Protein AF-A0A3D4Z456-F1 (afdb_monomer_lite)

Radius of gyration: 16.41 Å; chains: 1; bounding box: 39×18×45 Å

Secondary structure (DSSP, 8-state):
-PPPP--HHHHHHHHHHHHHHHHHHHHHTTS-HHHHHHSHHHHHHHHHHHHHHHHHHHHHHHHHTTSTT--S---HHHHT-

Structure (mmCIF, N/CA/C/O backbone):
data_AF-A0A3D4Z456-F1
#
_entry.id   AF-A0A3D4Z456-F1
#
loop_
_atom_site.group_PDB
_atom_site.id
_atom_site.type_symbol
_atom_site.label_atom_id
_atom_site.label_alt_id
_atom_site.label_comp_id
_atom_site.label_asym_id
_atom_site.label_entity_id
_atom_site.label_seq_id
_atom_site.pdbx_PDB_ins_code
_atom_site.Cartn_x
_atom_site.Cartn_y
_atom_site.Cartn_z
_atom_site.occupancy
_atom_site.B_iso_or_equiv
_atom_site.auth_seq_id
_atom_site.auth_comp_id
_atom_site.auth_asym_id
_atom_site.auth_atom_id
_atom_site.pdbx_PDB_model_num
ATOM 1 N N . MET A 1 1 ? 24.869 -2.236 -21.638 1.00 51.84 1 MET A N 1
ATOM 2 C CA . MET A 1 1 ? 23.823 -3.169 -21.167 1.00 51.84 1 MET A CA 1
ATOM 3 C C . MET A 1 1 ? 22.492 -2.660 -21.683 1.00 51.84 1 MET A C 1
ATOM 5 O O . MET A 1 1 ? 22.247 -1.468 -21.548 1.00 51.84 1 MET A O 1
ATOM 9 N N . ASN A 1 2 ? 21.681 -3.511 -22.312 1.00 57.97 2 ASN A N 1
ATOM 10 C CA . ASN A 1 2 ? 20.310 -3.132 -22.658 1.00 57.97 2 ASN A CA 1
ATOM 11 C C . ASN A 1 2 ? 19.470 -3.122 -21.372 1.00 57.97 2 ASN A C 1
ATOM 13 O O . ASN A 1 2 ? 19.632 -4.044 -20.569 1.00 57.97 2 ASN A O 1
ATOM 17 N N . PRO A 1 3 ? 18.615 -2.111 -21.150 1.00 63.94 3 PRO A N 1
ATOM 18 C CA . PRO A 1 3 ? 17.742 -2.089 -19.984 1.00 63.94 3 PRO A CA 1
ATOM 19 C C . PRO A 1 3 ? 16.820 -3.313 -20.002 1.00 63.94 3 PRO A C 1
ATOM 21 O O . PRO A 1 3 ? 16.269 -3.670 -21.048 1.00 63.94 3 PRO A O 1
ATOM 24 N N . LEU A 1 4 ? 16.677 -3.969 -18.846 1.00 76.50 4 LEU A N 1
ATOM 25 C CA . LEU A 1 4 ? 15.717 -5.057 -18.677 1.00 76.50 4 LEU A CA 1
ATOM 26 C C . LEU A 1 4 ? 14.302 -4.535 -18.983 1.00 76.50 4 LEU A C 1
ATOM 28 O O . LEU A 1 4 ? 13.965 -3.411 -18.596 1.00 76.50 4 LEU A O 1
ATOM 32 N N . PRO A 1 5 ? 13.457 -5.319 -19.672 1.00 84.12 5 PRO A N 1
ATOM 33 C CA . PRO A 1 5 ? 12.118 -4.873 -20.019 1.00 84.12 5 PRO A CA 1
ATOM 34 C C . PRO A 1 5 ? 11.268 -4.650 -18.762 1.00 84.12 5 PRO A C 1
ATOM 36 O O . PRO A 1 5 ? 11.339 -5.396 -17.782 1.00 84.12 5 PRO A O 1
ATOM 39 N N . LEU A 1 6 ? 10.432 -3.612 -18.801 1.00 86.44 6 LEU A N 1
ATOM 40 C CA . LEU A 1 6 ? 9.459 -3.334 -17.751 1.00 86.44 6 LEU A CA 1
ATOM 41 C C . LEU A 1 6 ? 8.327 -4.361 -17.790 1.00 86.44 6 LEU A C 1
ATOM 43 O O . LEU A 1 6 ? 7.504 -4.358 -18.706 1.00 86.44 6 LEU A O 1
ATOM 47 N N . GLU A 1 7 ? 8.250 -5.203 -16.764 1.00 91.19 7 GLU A N 1
ATOM 48 C CA . GLU A 1 7 ? 7.143 -6.148 -16.610 1.00 91.19 7 GLU A CA 1
ATOM 49 C C . GLU A 1 7 ? 5.919 -5.414 -16.062 1.00 91.19 7 GLU A C 1
ATOM 51 O O . GLU A 1 7 ? 5.746 -5.262 -14.851 1.00 91.19 7 GLU A O 1
ATOM 56 N N . LYS A 1 8 ? 5.083 -4.915 -16.974 1.00 92.31 8 LYS A N 1
ATOM 57 C CA . LYS A 1 8 ? 3.864 -4.174 -16.626 1.00 92.31 8 LYS A CA 1
ATOM 58 C C . LYS A 1 8 ? 2.875 -5.027 -15.836 1.00 92.31 8 LYS A C 1
ATOM 60 O O . LYS A 1 8 ? 2.264 -4.518 -14.908 1.00 92.31 8 LYS A O 1
ATOM 65 N N . GLU A 1 9 ? 2.769 -6.314 -16.158 1.00 93.81 9 GLU A N 1
ATOM 66 C CA . GLU A 1 9 ? 1.858 -7.233 -15.470 1.00 93.81 9 GLU A CA 1
ATOM 67 C C . GLU A 1 9 ? 2.214 -7.381 -13.986 1.00 93.81 9 GLU A C 1
ATOM 69 O O . GLU A 1 9 ? 1.360 -7.238 -13.117 1.00 93.81 9 GLU A O 1
ATOM 74 N N . THR A 1 10 ? 3.505 -7.541 -13.681 1.00 90.00 10 THR A N 1
ATOM 75 C CA . THR A 1 10 ? 4.016 -7.590 -12.305 1.00 90.00 10 THR A CA 1
ATOM 76 C C . THR A 1 10 ? 3.663 -6.320 -11.523 1.00 90.00 10 THR A C 1
ATOM 78 O O . THR A 1 10 ? 3.326 -6.394 -10.340 1.00 90.00 10 THR A O 1
ATOM 81 N N . ILE A 1 11 ? 3.705 -5.149 -12.169 1.00 94.19 11 ILE A N 1
ATOM 82 C CA . ILE A 1 11 ? 3.288 -3.882 -11.552 1.00 94.19 11 ILE A CA 1
ATOM 83 C C . ILE A 1 11 ? 1.775 -3.871 -11.320 1.00 94.19 11 ILE A C 1
ATOM 85 O O . ILE A 1 11 ? 1.344 -3.541 -10.220 1.00 94.19 11 ILE A O 1
ATOM 89 N N . LEU A 1 12 ? 0.974 -4.250 -12.319 1.00 95.69 12 LEU A N 1
ATOM 90 C CA . LEU A 1 12 ? -0.489 -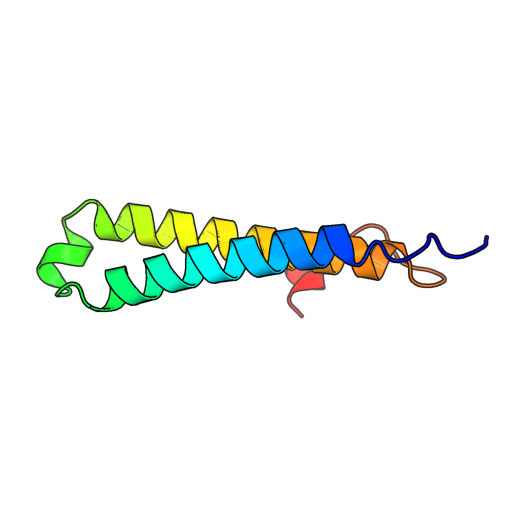4.245 -12.225 1.00 95.69 12 LEU A CA 1
ATOM 91 C C . LEU A 1 12 ? -1.000 -5.169 -11.116 1.00 95.69 12 LEU A C 1
ATOM 93 O O . LEU A 1 12 ? -1.847 -4.757 -10.328 1.00 95.69 12 LEU A O 1
ATOM 97 N N . VAL A 1 13 ? -0.432 -6.370 -10.978 1.00 95.44 13 VAL A N 1
ATOM 98 C CA . VAL A 1 13 ? -0.761 -7.290 -9.877 1.00 95.44 13 VAL A CA 1
ATOM 99 C C . VAL A 1 13 ? -0.501 -6.639 -8.516 1.00 95.44 13 VAL A C 1
ATOM 101 O O . VAL A 1 13 ? -1.327 -6.739 -7.609 1.00 95.44 13 VAL A O 1
ATOM 104 N N . ARG A 1 14 ? 0.622 -5.928 -8.365 1.00 94.31 14 ARG A N 1
ATOM 105 C CA . ARG A 1 14 ? 0.957 -5.228 -7.114 1.00 94.31 14 ARG A CA 1
ATOM 106 C C . ARG A 1 14 ? 0.042 -4.035 -6.858 1.00 94.31 14 ARG A C 1
ATOM 108 O O . ARG A 1 14 ? -0.368 -3.845 -5.720 1.00 94.31 14 ARG A O 1
ATOM 115 N N . VAL A 1 15 ? -0.308 -3.271 -7.894 1.00 97.25 15 VAL A N 1
ATOM 116 C CA . VAL A 1 15 ? -1.269 -2.160 -7.798 1.00 97.25 15 VAL A CA 1
ATOM 117 C C . VAL A 1 15 ? -2.634 -2.666 -7.334 1.00 97.25 15 VAL A C 1
ATOM 119 O O . VAL A 1 15 ? -3.190 -2.103 -6.396 1.00 97.25 15 VAL A O 1
ATOM 122 N N . ASN A 1 16 ? -3.136 -3.755 -7.918 1.00 97.56 16 ASN A N 1
ATOM 123 C CA . ASN A 1 16 ? -4.402 -4.362 -7.502 1.00 97.56 16 ASN A CA 1
ATOM 124 C C . ASN A 1 16 ? -4.336 -4.861 -6.051 1.00 97.56 16 ASN A C 1
ATOM 126 O O . ASN A 1 16 ? -5.279 -4.673 -5.289 1.00 97.56 16 ASN A O 1
ATOM 130 N N . GLY A 1 17 ? -3.200 -5.441 -5.648 1.00 97.25 17 GLY A N 1
ATOM 131 C CA . GLY A 1 17 ? -2.948 -5.803 -4.254 1.00 97.25 17 GLY A CA 1
ATOM 132 C C . GLY A 1 17 ? -3.069 -4.597 -3.321 1.00 97.25 17 GLY A C 1
ATOM 133 O O . GLY A 1 17 ? -3.851 -4.639 -2.380 1.00 97.25 17 GLY A O 1
ATOM 134 N N . ILE A 1 18 ? -2.368 -3.496 -3.622 1.00 98.19 18 ILE A N 1
ATOM 135 C CA . ILE A 1 18 ? -2.426 -2.250 -2.836 1.00 98.19 18 ILE A CA 1
ATOM 136 C C . ILE A 1 18 ? -3.856 -1.699 -2.767 1.00 98.19 18 ILE A C 1
ATOM 138 O O . ILE A 1 18 ? -4.275 -1.241 -1.710 1.00 98.19 18 ILE A O 1
ATOM 142 N N . GLN A 1 19 ? -4.617 -1.751 -3.863 1.00 98.25 19 GLN A N 1
ATOM 143 C CA . GLN A 1 19 ? -6.017 -1.314 -3.867 1.00 98.25 19 GLN A CA 1
ATOM 144 C C . GLN A 1 19 ? -6.867 -2.115 -2.873 1.00 98.25 19 GLN A C 1
ATOM 146 O O . GLN A 1 19 ? -7.598 -1.509 -2.095 1.00 98.25 19 GLN A O 1
ATOM 151 N N . GLY A 1 20 ? -6.708 -3.441 -2.821 1.00 98.31 20 GLY A N 1
ATOM 152 C CA . GLY A 1 20 ? -7.396 -4.273 -1.829 1.00 98.31 20 GLY A CA 1
ATOM 153 C C . GLY A 1 20 ? -7.018 -3.922 -0.385 1.00 98.31 20 GLY A C 1
ATOM 154 O O . GLY A 1 20 ? -7.890 -3.799 0.473 1.00 98.31 20 GLY A O 1
ATOM 155 N N . GLU A 1 21 ? -5.732 -3.680 -0.112 1.00 98.44 21 GLU A N 1
ATOM 156 C CA . GLU A 1 21 ? -5.276 -3.244 1.219 1.00 98.44 21 GLU A CA 1
ATOM 157 C C . GLU A 1 21 ? -5.856 -1.858 1.595 1.00 98.44 21 GLU A C 1
ATOM 159 O O . GLU A 1 21 ? -6.222 -1.620 2.748 1.00 98.44 21 GLU A O 1
ATOM 164 N N . LEU A 1 22 ? -6.001 -0.941 0.627 1.00 98.19 22 LEU A N 1
ATOM 165 C CA . LEU A 1 22 ? -6.634 0.369 0.835 1.00 98.19 22 LEU A CA 1
ATOM 166 C C . LEU A 1 22 ? -8.136 0.256 1.118 1.00 98.19 22 LEU A C 1
ATOM 168 O O . LEU A 1 22 ? -8.647 0.991 1.961 1.00 98.19 22 LEU A O 1
ATOM 172 N N . GLU A 1 23 ? -8.849 -0.655 0.457 1.00 98.56 23 GLU A N 1
ATOM 173 C CA . GLU A 1 23 ? -10.270 -0.904 0.726 1.00 98.56 23 GLU A CA 1
ATOM 174 C C . GLU A 1 23 ? -10.508 -1.397 2.159 1.00 98.56 23 GLU A C 1
ATOM 176 O O . GLU A 1 23 ? -11.457 -0.962 2.820 1.00 98.56 23 GLU A O 1
ATOM 181 N N . GLU A 1 24 ? -9.632 -2.265 2.668 1.00 98.25 24 GLU A N 1
ATOM 182 C CA . GLU A 1 24 ? -9.648 -2.696 4.070 1.00 98.25 24 GLU A CA 1
ATOM 183 C C . GLU A 1 24 ? -9.377 -1.520 5.018 1.00 98.25 24 GLU A C 1
ATOM 185 O O . GLU A 1 24 ? -10.114 -1.311 5.984 1.00 98.25 24 GLU A O 1
ATOM 190 N N . LEU A 1 25 ? -8.381 -0.680 4.715 1.00 98.06 25 LEU A N 1
ATOM 191 C CA . LEU A 1 25 ? -8.093 0.522 5.506 1.00 98.06 25 LEU A CA 1
ATOM 192 C C . LEU A 1 25 ? -9.261 1.511 5.525 1.00 98.06 25 LEU A C 1
ATOM 194 O O . LEU A 1 25 ? -9.567 2.074 6.578 1.00 98.06 25 LEU A O 1
ATOM 198 N N . MET A 1 26 ? -9.951 1.700 4.397 1.00 98.19 26 MET A N 1
ATOM 199 C CA . MET A 1 26 ? -11.160 2.521 4.345 1.00 98.19 26 MET A CA 1
ATOM 200 C C . MET A 1 26 ? -12.248 1.954 5.253 1.00 98.19 26 MET A C 1
ATOM 202 O O . MET A 1 26 ? -12.862 2.720 5.993 1.00 98.19 26 MET A O 1
ATOM 206 N N . ARG A 1 27 ? -12.460 0.634 5.272 1.00 97.38 27 ARG A N 1
ATOM 207 C CA . ARG A 1 27 ? -13.414 0.010 6.202 1.00 97.38 27 ARG A CA 1
ATOM 208 C C . ARG A 1 27 ? -13.019 0.223 7.659 1.00 97.38 27 ARG A C 1
ATOM 210 O O . ARG A 1 27 ? -13.852 0.644 8.456 1.00 97.38 27 ARG A O 1
ATOM 217 N N . LEU A 1 28 ? -11.749 0.009 7.993 1.00 96.88 28 LEU A N 1
ATOM 218 C CA . LEU A 1 28 ? -11.234 0.218 9.348 1.00 96.88 28 LEU A CA 1
ATOM 219 C C . LEU A 1 28 ? -11.341 1.682 9.797 1.00 96.88 28 LEU A C 1
ATOM 221 O O . LEU A 1 28 ? -11.589 1.937 10.972 1.00 96.88 28 LEU A O 1
ATOM 225 N N . SER A 1 29 ? -11.228 2.643 8.875 1.00 96.00 29 SER A N 1
ATOM 226 C CA . SER A 1 29 ? -11.380 4.074 9.181 1.00 96.00 29 SER A CA 1
ATOM 227 C C . SER A 1 29 ? -12.792 4.479 9.617 1.00 96.00 29 SER A C 1
ATOM 229 O O . SER A 1 29 ? -12.964 5.555 10.184 1.00 96.00 29 SER A O 1
ATOM 231 N N . GLN A 1 30 ? -13.798 3.634 9.367 1.00 97.25 30 GLN A N 1
ATOM 232 C CA . GLN A 1 30 ? -15.174 3.870 9.811 1.00 97.25 30 GLN A CA 1
ATOM 233 C C . GLN A 1 30 ? -15.427 3.375 11.244 1.00 97.25 30 GLN A C 1
ATOM 235 O O . GLN A 1 30 ? -16.486 3.652 11.808 1.00 97.25 30 GLN A O 1
ATOM 240 N N . VAL A 1 31 ? -14.482 2.642 11.846 1.00 95.50 31 VAL A N 1
ATOM 241 C CA . VAL A 1 31 ? -14.614 2.121 13.212 1.00 95.50 31 VAL A CA 1
ATOM 242 C C . VAL A 1 31 ? -14.429 3.265 14.221 1.00 95.50 31 VAL A C 1
ATOM 244 O O . VAL A 1 31 ? -13.451 4.013 14.120 1.00 95.50 31 VAL A O 1
ATOM 247 N N . PRO A 1 32 ? -15.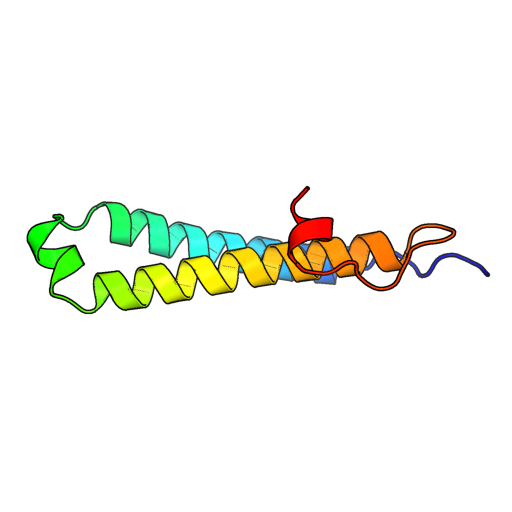313 3.417 15.227 1.00 96.44 32 PRO A N 1
ATOM 248 C CA . PRO A 1 32 ? -15.144 4.421 16.273 1.00 96.44 32 PRO A CA 1
ATOM 249 C C . PRO A 1 32 ? -13.798 4.282 16.987 1.00 96.44 32 PRO A C 1
ATOM 251 O O . PRO A 1 32 ? -13.377 3.180 17.327 1.00 96.44 32 PRO A O 1
ATOM 254 N N . PHE A 1 33 ? -13.139 5.402 17.294 1.00 95.00 33 PHE A N 1
ATOM 255 C CA . PHE A 1 33 ? -11.784 5.396 17.861 1.00 95.00 33 PHE A CA 1
ATOM 256 C C . PHE A 1 33 ? -11.631 4.524 19.121 1.00 95.00 33 PHE A C 1
ATOM 258 O O . PHE A 1 33 ? -10.624 3.835 19.288 1.00 95.00 33 PHE A O 1
ATOM 265 N N . GLN A 1 34 ? -12.627 4.529 20.009 1.00 94.62 34 GLN A N 1
ATOM 266 C CA . GLN A 1 34 ? -12.588 3.733 21.238 1.00 94.62 34 GLN A CA 1
ATOM 267 C C . GLN A 1 34 ? -12.579 2.223 20.953 1.00 94.62 34 GLN A C 1
ATOM 269 O O . GLN A 1 34 ? -11.860 1.484 21.616 1.00 94.62 34 GLN A O 1
ATOM 274 N N . GLU A 1 35 ? -13.320 1.777 19.940 1.00 93.19 35 GLU A N 1
ATOM 275 C CA . GLU A 1 35 ? -13.343 0.380 19.495 1.00 93.19 35 GLU A CA 1
ATOM 276 C C . GLU A 1 35 ? -12.081 0.039 18.695 1.00 93.19 35 GLU A C 1
ATOM 278 O O . GLU A 1 35 ? -11.447 -0.993 18.915 1.00 93.19 35 GLU A O 1
ATOM 283 N N . PHE A 1 36 ? -11.648 0.961 17.836 1.00 95.12 36 PHE A N 1
ATOM 284 C CA . PHE A 1 36 ? -10.444 0.815 17.031 1.00 95.12 36 PHE A CA 1
ATOM 285 C C . PHE A 1 36 ? -9.188 0.631 17.894 1.00 95.12 36 PHE A C 1
ATOM 287 O O . PHE A 1 36 ? -8.386 -0.263 17.640 1.00 95.12 36 PHE A O 1
ATOM 294 N N . SER A 1 37 ? -9.032 1.464 18.928 1.00 92.06 37 SER A N 1
ATOM 295 C CA . SER A 1 37 ? -7.844 1.503 19.794 1.00 92.06 37 SER A CA 1
ATOM 296 C C . SER A 1 37 ? -7.727 0.330 20.769 1.00 92.06 37 SER A C 1
ATOM 298 O O . SER A 1 37 ? -6.639 0.085 21.289 1.00 92.06 37 SER A O 1
ATOM 300 N N . GLN A 1 38 ? -8.819 -0.392 21.024 1.00 87.69 38 GLN A N 1
ATOM 301 C CA . GLN A 1 38 ? -8.860 -1.499 21.986 1.00 87.69 38 GLN A CA 1
ATOM 302 C C . GLN A 1 38 ? -9.002 -2.871 21.316 1.00 87.69 38 GLN A C 1
ATOM 304 O O . GLN A 1 38 ? -8.742 -3.890 21.955 1.00 87.69 38 GLN A O 1
ATOM 309 N N . GLY A 1 39 ? -9.406 -2.906 20.044 1.00 82.06 39 GLY A N 1
ATOM 310 C CA . GLY A 1 39 ? -9.652 -4.129 19.286 1.00 82.06 39 GLY A CA 1
ATOM 311 C C . GLY A 1 39 ? -8.552 -4.496 18.289 1.00 82.06 39 GLY A C 1
ATOM 312 O O . GLY A 1 39 ? -7.511 -3.849 18.165 1.00 82.06 39 GLY A O 1
ATOM 313 N N . ASP A 1 40 ? -8.814 -5.548 17.515 1.00 93.75 40 ASP A N 1
ATOM 314 C CA . ASP A 1 40 ? -7.900 -6.013 16.466 1.00 93.75 40 ASP A CA 1
ATOM 315 C C . ASP A 1 40 ? -7.835 -5.071 15.257 1.00 93.75 40 ASP A C 1
ATOM 317 O O . ASP A 1 40 ? -6.892 -5.150 14.470 1.00 93.75 40 ASP A O 1
ATOM 321 N N . ALA A 1 41 ? -8.776 -4.130 15.143 1.00 94.44 41 ALA A N 1
ATOM 322 C CA . ALA A 1 41 ? -8.808 -3.121 14.090 1.00 94.44 41 ALA A CA 1
ATOM 323 C C . ALA A 1 41 ? -7.501 -2.313 14.005 1.00 94.44 41 ALA A C 1
ATOM 325 O O . ALA A 1 41 ? -7.013 -2.060 12.904 1.00 94.44 41 ALA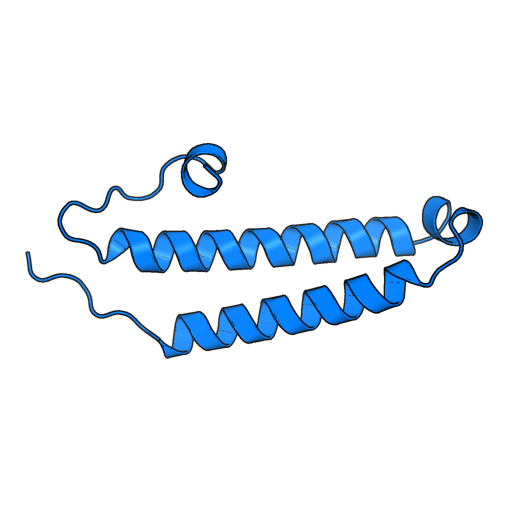 A O 1
ATOM 326 N N . PHE A 1 42 ? -6.873 -1.986 15.142 1.00 94.69 42 PHE A N 1
ATOM 327 C CA . PHE A 1 42 ? -5.569 -1.320 15.152 1.00 94.69 42 PHE A CA 1
ATOM 328 C C . PHE A 1 42 ? -4.457 -2.188 14.543 1.00 94.69 42 PHE A C 1
ATOM 330 O O . PHE A 1 42 ? -3.667 -1.708 13.729 1.00 94.69 42 PHE A O 1
ATOM 337 N N . LYS A 1 43 ? -4.404 -3.478 14.898 1.00 95.12 43 LYS A N 1
ATOM 338 C CA . LYS A 1 43 ? -3.404 -4.418 14.359 1.00 95.12 43 LYS A CA 1
ATOM 339 C C . LYS A 1 43 ? -3.617 -4.654 12.865 1.00 95.12 43 LYS A C 1
ATOM 341 O O . LYS A 1 43 ? -2.651 -4.670 12.106 1.00 95.12 43 LYS A O 1
ATOM 346 N N . LEU A 1 44 ? -4.872 -4.797 12.443 1.00 97.19 44 LEU A N 1
ATOM 347 C CA . LEU A 1 44 ? -5.235 -4.944 11.035 1.00 97.19 44 LEU A CA 1
ATOM 348 C C . LEU A 1 44 ? -4.860 -3.691 10.241 1.00 97.19 44 LEU A C 1
ATOM 350 O O . LEU A 1 44 ? -4.253 -3.803 9.181 1.00 97.19 44 LEU A O 1
ATOM 354 N N . ALA A 1 45 ? -5.110 -2.496 10.779 1.00 97.56 45 ALA A N 1
ATOM 355 C CA . ALA A 1 45 ? -4.698 -1.257 10.130 1.00 97.56 45 ALA A CA 1
ATOM 356 C C . ALA A 1 45 ? -3.174 -1.193 9.943 1.00 97.56 45 ALA A C 1
ATOM 358 O O . ALA A 1 45 ? -2.704 -0.865 8.855 1.00 97.56 45 ALA A O 1
ATOM 359 N N . GLN A 1 46 ? -2.390 -1.560 10.963 1.00 96.25 46 GLN A N 1
ATOM 360 C CA . GLN A 1 46 ? -0.931 -1.648 10.828 1.00 96.25 46 GLN A CA 1
ATOM 361 C C . GLN A 1 46 ? -0.506 -2.644 9.743 1.00 96.25 46 GLN A C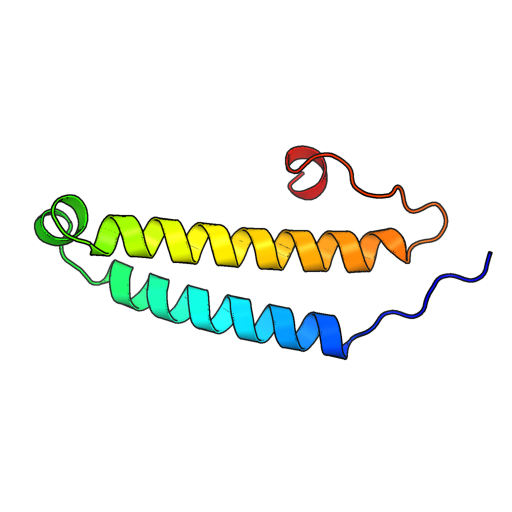 1
ATOM 363 O O . GLN A 1 46 ? 0.383 -2.338 8.949 1.00 96.25 46 GLN A O 1
ATOM 368 N N . TYR A 1 47 ? -1.151 -3.810 9.691 1.00 97.38 47 TYR A N 1
ATOM 369 C CA . TYR A 1 47 ? -0.885 -4.833 8.685 1.00 97.38 47 TYR A CA 1
ATOM 370 C C . TYR A 1 47 ? -1.142 -4.318 7.260 1.00 97.38 47 TYR A C 1
ATOM 372 O O . TYR A 1 47 ? -0.233 -4.350 6.428 1.00 97.38 47 TYR A O 1
ATOM 380 N N . HIS A 1 48 ? -2.331 -3.773 6.990 1.00 98.25 48 HIS A N 1
ATOM 381 C CA . HIS A 1 48 ? -2.698 -3.278 5.660 1.00 98.25 48 HIS A CA 1
ATOM 382 C C . HIS A 1 48 ? -1.846 -2.070 5.233 1.00 98.25 48 HIS A C 1
ATOM 384 O O . HIS A 1 48 ? -1.437 -1.971 4.073 1.00 98.25 48 HIS A O 1
ATOM 390 N N . LEU A 1 49 ? -1.493 -1.176 6.170 1.00 97.75 49 LEU A N 1
ATOM 391 C CA . LEU A 1 49 ? -0.556 -0.074 5.912 1.00 97.75 49 LEU A CA 1
ATOM 392 C C . LEU A 1 49 ? 0.830 -0.594 5.519 1.00 97.75 49 LEU A C 1
ATOM 394 O O . LEU A 1 49 ? 1.409 -0.132 4.536 1.00 97.75 49 LEU A O 1
ATOM 398 N N . HIS A 1 50 ? 1.356 -1.566 6.266 1.00 96.69 50 HIS A N 1
ATOM 399 C CA . HIS A 1 50 ? 2.655 -2.165 5.978 1.00 96.69 50 HIS A CA 1
ATOM 400 C C . HIS A 1 50 ? 2.674 -2.825 4.594 1.00 96.69 50 HIS A C 1
ATOM 402 O O . HIS A 1 50 ? 3.561 -2.539 3.791 1.00 96.69 50 HIS A O 1
ATOM 408 N N . ARG A 1 51 ? 1.657 -3.636 4.286 1.00 97.12 51 ARG A N 1
ATOM 409 C CA . ARG A 1 51 ? 1.491 -4.319 2.994 1.00 97.12 51 ARG A CA 1
ATOM 410 C C . ARG A 1 51 ? 1.391 -3.346 1.824 1.00 97.12 51 ARG A C 1
ATOM 412 O O . ARG A 1 51 ? 2.039 -3.547 0.797 1.00 97.12 51 ARG A O 1
ATOM 419 N N . SER A 1 52 ? 0.631 -2.266 1.996 1.00 96.88 52 SER A N 1
ATOM 420 C CA . SER A 1 52 ? 0.498 -1.211 0.986 1.00 96.88 52 SER A CA 1
ATOM 421 C C . SER A 1 52 ? 1.847 -0.553 0.685 1.00 96.88 52 SER A C 1
ATOM 423 O O . SER A 1 52 ? 2.238 -0.433 -0.477 1.00 96.88 52 SER A O 1
ATOM 425 N N . LEU A 1 53 ? 2.593 -0.171 1.728 1.00 95.25 53 LEU A N 1
ATOM 426 C CA . LEU A 1 53 ? 3.914 0.446 1.582 1.00 95.25 53 LEU A CA 1
ATOM 427 C C . LEU A 1 53 ? 4.925 -0.515 0.951 1.00 95.25 53 LEU A C 1
ATOM 429 O O . LEU A 1 53 ? 5.637 -0.135 0.024 1.00 95.25 53 LEU A O 1
ATOM 433 N N . GLU A 1 54 ? 4.957 -1.770 1.395 1.00 93.75 54 GLU A N 1
ATOM 434 C CA . GLU A 1 54 ? 5.797 -2.814 0.804 1.00 93.75 54 GLU A CA 1
ATOM 435 C C . GLU A 1 54 ? 5.492 -3.003 -0.693 1.00 93.75 54 GLU A C 1
ATOM 437 O O . GLU A 1 54 ? 6.406 -3.110 -1.515 1.00 93.75 54 GLU A O 1
ATOM 442 N N . GLY A 1 55 ? 4.212 -2.993 -1.076 1.00 94.12 55 GLY A N 1
ATOM 443 C CA . GLY A 1 55 ? 3.784 -3.027 -2.473 1.00 94.12 55 GLY A CA 1
ATOM 444 C C . GLY A 1 55 ? 4.364 -1.873 -3.294 1.00 94.12 55 GLY A C 1
ATOM 445 O O . GLY A 1 55 ? 4.932 -2.110 -4.363 1.00 94.12 55 GLY A O 1
ATOM 446 N N . ILE A 1 56 ? 4.278 -0.644 -2.774 1.00 93.81 56 ILE A N 1
ATOM 447 C CA . ILE A 1 56 ? 4.823 0.562 -3.417 1.00 93.81 56 ILE A CA 1
ATOM 448 C C . ILE A 1 56 ? 6.341 0.444 -3.580 1.00 93.81 56 ILE A C 1
ATOM 450 O O . ILE A 1 56 ? 6.855 0.636 -4.681 1.00 93.81 56 ILE A O 1
ATOM 454 N N . PHE A 1 57 ? 7.067 0.062 -2.526 1.00 90.38 57 PHE A N 1
ATOM 455 C CA . PHE A 1 57 ? 8.524 -0.071 -2.589 1.00 90.38 57 PHE A CA 1
ATOM 456 C C . PHE A 1 57 ? 8.976 -1.136 -3.585 1.00 90.38 57 PHE A C 1
ATOM 458 O O . PHE A 1 57 ? 9.935 -0.919 -4.326 1.00 90.38 57 PHE A O 1
ATOM 465 N N . ASN A 1 58 ? 8.253 -2.252 -3.665 1.00 90.38 58 ASN A N 1
ATOM 466 C CA . ASN A 1 58 ? 8.520 -3.286 -4.656 1.00 90.38 58 ASN A CA 1
ATOM 467 C C . ASN A 1 58 ? 8.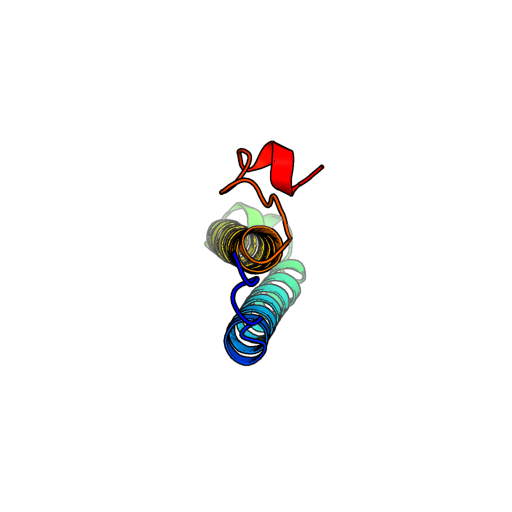309 -2.784 -6.091 1.00 90.38 58 ASN A C 1
ATOM 469 O O . ASN A 1 58 ? 9.117 -3.094 -6.965 1.00 90.38 58 ASN A O 1
ATOM 473 N N . ILE A 1 59 ? 7.259 -1.992 -6.343 1.00 92.25 59 ILE A N 1
ATOM 474 C CA . ILE A 1 59 ? 7.031 -1.363 -7.654 1.00 92.25 59 ILE A CA 1
ATOM 475 C C . ILE A 1 59 ? 8.165 -0.383 -7.978 1.00 92.25 59 ILE A C 1
ATOM 477 O O . ILE A 1 59 ? 8.737 -0.457 -9.066 1.00 92.25 59 ILE A O 1
ATOM 481 N N . CYS A 1 60 ? 8.536 0.492 -7.040 1.00 88.38 60 CYS A N 1
ATOM 482 C CA . CYS A 1 60 ? 9.620 1.455 -7.234 1.00 88.38 60 CYS A CA 1
ATOM 483 C C . CYS A 1 60 ? 10.952 0.754 -7.528 1.00 88.38 60 CYS A C 1
ATOM 485 O O . CYS A 1 60 ? 11.612 1.083 -8.508 1.00 88.38 60 CYS A O 1
ATOM 487 N N . SER A 1 61 ? 11.317 -0.259 -6.738 1.00 86.56 61 SER A N 1
ATOM 488 C CA . SER A 1 61 ? 12.531 -1.060 -6.948 1.00 86.56 61 SER A CA 1
ATOM 489 C C . SER A 1 61 ? 12.537 -1.740 -8.325 1.00 86.56 61 SER A C 1
ATOM 491 O O . SER A 1 61 ? 13.522 -1.690 -9.071 1.00 86.56 61 SER A O 1
ATOM 493 N N . HIS A 1 62 ? 11.393 -2.301 -8.727 1.00 87.75 62 HIS A N 1
ATOM 494 C CA . HIS A 1 62 ? 11.217 -2.900 -10.048 1.00 87.75 62 HIS A CA 1
ATOM 495 C C . HIS A 1 62 ? 11.402 -1.885 -11.181 1.00 87.75 62 HIS A C 1
ATOM 497 O O . HIS A 1 62 ? 12.075 -2.177 -12.166 1.00 87.75 62 HIS A O 1
ATOM 503 N N . MET A 1 63 ? 10.850 -0.681 -11.055 1.00 87.25 63 MET A N 1
ATOM 504 C CA . MET A 1 63 ? 11.009 0.367 -12.066 1.00 87.25 63 MET A CA 1
ATOM 505 C C . MET A 1 63 ? 12.446 0.904 -12.124 1.00 87.25 63 MET A C 1
ATOM 507 O O . MET A 1 63 ? 13.004 1.037 -13.213 1.00 87.25 63 MET A O 1
ATOM 511 N N . LEU A 1 64 ? 13.060 1.177 -10.970 1.00 84.69 64 LEU A N 1
ATOM 512 C CA . LEU A 1 64 ? 14.395 1.776 -10.871 1.00 84.69 64 LEU A CA 1
ATOM 513 C C . LEU A 1 64 ? 15.499 0.854 -11.394 1.00 84.69 64 LEU A C 1
ATOM 515 O O . LEU A 1 64 ? 16.370 1.315 -12.127 1.00 84.69 64 LEU A O 1
ATOM 519 N N . SER A 1 65 ? 15.421 -0.449 -11.106 1.00 83.12 65 SER A N 1
ATOM 520 C CA . SER A 1 65 ? 16.374 -1.457 -11.613 1.00 83.12 65 SER A CA 1
ATOM 521 C C . SER A 1 65 ? 16.417 -1.568 -13.145 1.00 83.12 65 SER A C 1
ATOM 523 O O . SER A 1 65 ? 17.318 -2.192 -13.703 1.00 83.12 65 SER A O 1
ATOM 525 N N . ARG A 1 66 ? 15.451 -0.965 -13.848 1.00 84.31 66 ARG A N 1
ATOM 526 C CA . ARG A 1 66 ? 15.324 -1.008 -15.312 1.00 84.31 66 ARG A CA 1
ATOM 527 C C . ARG A 1 66 ? 15.750 0.296 -15.988 1.00 84.31 66 ARG A C 1
ATOM 529 O O . ARG A 1 66 ? 15.767 0.365 -17.217 1.00 84.31 66 ARG A O 1
ATOM 536 N N . LEU A 1 67 ? 16.118 1.320 -15.216 1.00 82.31 67 LEU A N 1
ATOM 537 C CA . LEU A 1 67 ? 16.656 2.569 -15.748 1.00 82.31 67 LEU A CA 1
ATOM 538 C C . LEU A 1 67 ? 18.158 2.434 -16.075 1.00 82.31 67 LEU A C 1
ATOM 540 O O . LEU A 1 67 ? 18.885 1.734 -15.366 1.00 82.31 67 LEU A O 1
ATOM 544 N N . PRO A 1 68 ? 18.666 3.110 -17.124 1.00 72.81 68 PRO A N 1
ATOM 545 C CA . PRO A 1 68 ? 20.099 3.143 -17.418 1.00 72.81 68 PRO A CA 1
ATOM 546 C C . PRO A 1 68 ? 20.884 3.760 -16.250 1.00 72.81 68 PRO A C 1
ATOM 548 O O . PRO A 1 68 ? 20.642 4.906 -15.884 1.00 72.81 68 PRO A O 1
ATOM 551 N N . GLY A 1 69 ? 21.822 3.006 -15.666 1.00 71.75 69 GLY A N 1
ATOM 552 C CA . GLY A 1 69 ? 22.559 3.433 -14.467 1.00 71.75 69 GLY A CA 1
ATOM 553 C C . GLY A 1 69 ? 21.772 3.293 -13.158 1.00 71.75 69 GLY A C 1
ATOM 554 O O . GLY A 1 69 ? 22.191 3.848 -12.147 1.00 71.75 69 GLY A O 1
ATOM 555 N N . GLY A 1 70 ? 20.643 2.575 -13.173 1.00 61.22 70 GLY A N 1
ATOM 556 C CA . GLY A 1 70 ? 19.809 2.341 -12.001 1.00 61.22 70 GLY A CA 1
ATOM 557 C C . GLY A 1 70 ? 20.568 1.613 -10.896 1.00 61.22 70 GLY A C 1
ATOM 558 O O . GLY A 1 70 ? 20.994 0.473 -11.067 1.00 61.22 70 GLY A O 1
ATOM 559 N N . SER A 1 71 ? 20.732 2.284 -9.760 1.00 57.97 71 SER A N 1
ATOM 560 C CA . SER A 1 71 ? 21.213 1.692 -8.516 1.00 57.97 71 SER A CA 1
ATOM 561 C C . SER A 1 71 ? 20.224 0.619 -8.057 1.00 57.97 71 SER A C 1
ATOM 563 O O . SER A 1 71 ? 19.021 0.882 -7.985 1.00 57.97 71 SER A O 1
ATOM 565 N N . GLU A 1 72 ? 20.707 -0.570 -7.699 1.00 56.16 72 GLU A N 1
ATOM 566 C CA . GLU A 1 72 ? 19.920 -1.503 -6.892 1.00 56.16 72 GLU A CA 1
ATOM 567 C C . GL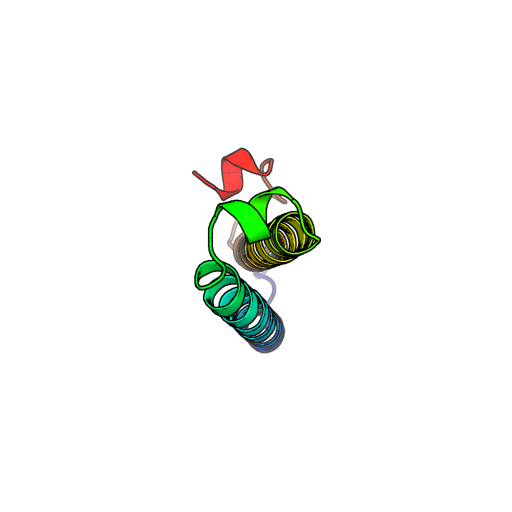U A 1 72 ? 19.642 -0.842 -5.535 1.00 56.16 72 GLU A C 1
ATOM 569 O O . GLU A 1 72 ? 20.501 -0.821 -4.664 1.00 56.16 72 GLU A O 1
ATOM 574 N N . GLY A 1 73 ? 18.462 -0.232 -5.400 1.00 51.22 73 GLY A N 1
ATOM 575 C CA . GLY A 1 73 ? 17.818 0.099 -4.130 1.00 51.22 73 GLY A CA 1
ATOM 576 C C . GLY A 1 73 ? 18.639 0.935 -3.149 1.00 51.22 73 GLY A C 1
ATOM 577 O O . GLY A 1 73 ? 19.331 0.405 -2.283 1.00 51.22 73 GLY A O 1
ATOM 578 N N . GLY A 1 74 ? 18.426 2.250 -3.171 1.00 56.47 74 GLY A N 1
ATOM 579 C CA . GLY A 1 74 ? 18.582 3.015 -1.940 1.00 56.47 74 GLY A CA 1
ATOM 580 C C . GLY A 1 74 ? 17.685 2.435 -0.833 1.00 56.47 74 GLY A C 1
ATOM 581 O O . GLY A 1 74 ? 16.641 1.838 -1.104 1.00 56.47 74 GLY A O 1
ATOM 582 N N . THR A 1 75 ? 18.103 2.592 0.419 1.00 59.44 75 THR A N 1
ATOM 583 C CA . THR A 1 75 ? 17.320 2.307 1.628 1.00 59.44 75 THR A CA 1
ATOM 584 C C . THR A 1 75 ? 15.873 2.808 1.507 1.00 59.44 75 THR A C 1
ATOM 586 O O . THR A 1 75 ? 15.590 3.746 0.769 1.00 59.44 75 THR A O 1
ATOM 589 N N . TYR A 1 76 ? 14.936 2.249 2.285 1.00 59.00 76 TYR A N 1
ATOM 590 C CA . TYR A 1 76 ? 13.517 2.660 2.304 1.00 59.00 76 TYR A CA 1
ATOM 591 C C . TYR A 1 76 ? 13.282 4.188 2.291 1.00 59.00 76 TYR A C 1
ATOM 593 O O . TYR A 1 76 ? 12.323 4.663 1.688 1.00 59.00 76 TYR A O 1
ATOM 601 N N . LYS A 1 77 ? 14.168 4.969 2.925 1.00 57.78 77 LYS A N 1
ATOM 602 C CA . LYS A 1 77 ? 14.126 6.442 2.924 1.00 57.78 77 LYS A CA 1
ATOM 603 C C . LYS A 1 77 ? 14.478 7.079 1.582 1.00 57.78 77 LYS A C 1
ATOM 605 O O . LYS A 1 77 ? 13.961 8.144 1.280 1.00 57.78 77 LYS A O 1
ATOM 610 N N . GLU A 1 78 ? 15.378 6.474 0.822 1.00 62.78 78 GLU A N 1
ATOM 611 C CA . GLU A 1 78 ? 15.825 6.971 -0.480 1.00 62.78 78 GLU A CA 1
ATOM 612 C C . GLU A 1 78 ? 14.780 6.706 -1.567 1.00 62.78 78 GLU A C 1
ATOM 614 O O . GLU A 1 78 ? 14.661 7.504 -2.487 1.00 62.78 78 GLU A O 1
ATOM 619 N N . LEU A 1 79 ? 13.973 5.647 -1.424 1.00 61.06 79 LEU A N 1
ATOM 620 C CA . LEU A 1 79 ? 12.827 5.378 -2.303 1.00 61.06 79 LEU A CA 1
ATOM 621 C C . LEU A 1 79 ? 11.600 6.255 -2.002 1.00 61.06 79 LEU A C 1
ATOM 623 O O . LEU A 1 79 ? 10.755 6.429 -2.874 1.00 61.06 79 LEU A O 1
ATOM 627 N N . ALA A 1 80 ? 11.477 6.761 -0.771 1.00 58.88 80 ALA A N 1
ATOM 628 C CA . ALA A 1 80 ? 10.345 7.568 -0.302 1.00 58.88 80 ALA A CA 1
ATOM 629 C C . ALA A 1 80 ? 10.594 9.090 -0.352 1.00 58.88 80 ALA A C 1
ATOM 631 O O . ALA A 1 80 ? 9.797 9.851 0.200 1.00 58.88 80 ALA A O 1
ATOM 632 N N . ARG A 1 81 ? 11.722 9.522 -0.925 1.00 50.69 81 ARG A N 1
ATOM 633 C CA . ARG A 1 81 ? 12.144 10.926 -1.005 1.00 50.69 81 ARG A CA 1
ATOM 634 C C . ARG A 1 81 ? 11.676 11.573 -2.301 1.00 50.69 81 ARG A C 1
ATOM 636 O O . ARG A 1 81 ? 11.319 12.767 -2.229 1.00 50.69 81 ARG A O 1
#

Sequence (81 aa):
MNPLPLEKETILVRVNGIQGELEELMRLSQVPFQEFSQGDAFKLAQYHLHRSLEGIFNICSHMLSRLPGGSEGGTYKELAR

pLDDT: mean 86.27, std 14.78, range [50.69, 98.56]

Foldseek 3Di:
DQFDDQPVVLLVVLVVLLVVLVVLLVVLVPDPPVCCVPDCSVVSNVVSVVSNLVSLVVNLQSVQSRDDVRDNDDDSVVSVD